Protein AF-A0A7S0S8I7-F1 (afdb_monomer_lite)

Foldseek 3Di:
DDDDDDPPPDDPVRDDDPDDDPPDDPPKDFPDKDKDADPPPAIKMWIDIPQQKIWIAGPNGHTPDIAFDSDDDVVDCVGHPDPDDDPPDPVNVVVVVVVVVVVVVVVD

Sequence (108 aa):
PGEGDGGNILGRGDVVLLGYWQAHTTGTCVNSANFFALDDVGTFFLTAAADACVHMWSGEGLHVGKFGRDRWALEDSTTWLSVEGPKGGDAYEIQLAAERERDKAAAA

Secondary structure (DSSP, 8-state):
--------S--GGG---------S-TTPPEEEEEEEEETTTEEEEEEEETTS-EEEEETT--EEEEE--S---TT-GGGTS-SSPPTTSHHHHHHHHHHHHHHHHH--

Structure (mmCIF, N/CA/C/O backbone):
data_AF-A0A7S0S8I7-F1
#
_entry.id   AF-A0A7S0S8I7-F1
#
loop_
_atom_site.group_PDB
_atom_site.id
_atom_site.type_symbol
_atom_site.label_atom_id
_atom_site.label_alt_id
_atom_site.label_comp_id
_atom_site.label_asym_id
_atom_site.label_entity_id
_atom_site.label_seq_id
_atom_site.pdbx_PDB_ins_code
_atom_site.Cartn_x
_atom_site.Cartn_y
_atom_site.Cartn_z
_atom_site.occupancy
_atom_site.B_iso_or_equiv
_atom_site.auth_seq_id
_atom_site.auth_comp_id
_atom_site.auth_asym_id
_atom_site.auth_atom_id
_atom_site.pdbx_PDB_model_num
ATOM 1 N N . PRO A 1 1 ? 26.709 -30.694 -30.682 1.00 51.50 1 PRO A N 1
ATOM 2 C CA . PRO A 1 1 ? 25.941 -31.630 -29.827 1.00 51.50 1 PRO A CA 1
ATOM 3 C C . PRO A 1 1 ? 26.404 -31.513 -28.366 1.00 51.50 1 PRO A C 1
ATOM 5 O O . PRO A 1 1 ? 27.594 -31.691 -28.131 1.00 51.50 1 PRO A O 1
ATOM 8 N N . GLY A 1 2 ? 25.465 -31.194 -27.459 1.00 46.41 2 GLY A N 1
ATOM 9 C CA . GLY A 1 2 ? 25.645 -31.008 -26.001 1.00 46.41 2 GLY A CA 1
ATOM 10 C C . GLY A 1 2 ? 26.179 -29.616 -25.637 1.00 46.41 2 GLY A C 1
ATOM 11 O O . GLY A 1 2 ? 27.120 -29.170 -26.276 1.00 46.41 2 GLY A O 1
ATOM 12 N N . GLU A 1 3 ? 25.637 -28.838 -24.702 1.00 47.34 3 GLU A N 1
ATOM 13 C CA . GLU A 1 3 ? 24.652 -29.052 -23.631 1.00 47.34 3 GLU A CA 1
ATOM 14 C C . GLU A 1 3 ? 24.078 -27.664 -23.270 1.00 47.34 3 GLU A C 1
ATOM 16 O O . GLU A 1 3 ? 24.799 -26.670 -23.337 1.00 47.34 3 GLU A O 1
ATOM 21 N N . GLY A 1 4 ? 22.773 -27.569 -22.996 1.00 59.66 4 GLY A N 1
ATOM 22 C CA . GLY A 1 4 ? 22.089 -26.294 -22.771 1.00 59.66 4 GLY A CA 1
ATOM 23 C C . GLY A 1 4 ? 22.508 -25.606 -21.473 1.00 59.66 4 GLY A C 1
ATOM 24 O O . GLY A 1 4 ? 22.683 -26.269 -20.455 1.00 59.66 4 GLY A O 1
ATOM 25 N N . ASP A 1 5 ? 22.595 -24.278 -21.507 1.00 54.81 5 ASP A N 1
ATOM 26 C CA . ASP A 1 5 ? 22.669 -23.452 -20.304 1.00 54.81 5 ASP A CA 1
ATOM 27 C C . ASP A 1 5 ? 21.516 -22.442 -20.333 1.00 54.81 5 ASP A C 1
ATOM 29 O O . ASP A 1 5 ? 21.224 -21.838 -21.368 1.00 54.81 5 ASP A O 1
ATOM 33 N N . GLY A 1 6 ? 20.777 -22.391 -19.229 1.00 55.00 6 GLY A N 1
ATOM 34 C CA . GLY A 1 6 ? 19.387 -21.952 -19.139 1.00 55.00 6 GLY A CA 1
ATOM 35 C C . GLY A 1 6 ? 19.178 -20.513 -19.586 1.00 55.00 6 GLY A C 1
ATOM 36 O O . GLY A 1 6 ? 19.453 -19.576 -18.841 1.00 55.00 6 GLY A O 1
ATOM 37 N N . GLY A 1 7 ? 18.653 -20.347 -20.803 1.00 57.06 7 GLY A N 1
ATOM 38 C CA . GLY A 1 7 ? 18.348 -19.044 -21.376 1.00 57.06 7 GLY A CA 1
ATOM 39 C C . GLY A 1 7 ? 17.485 -18.232 -20.419 1.00 57.06 7 GLY A C 1
ATOM 40 O O . GLY A 1 7 ? 16.370 -18.638 -20.095 1.00 57.06 7 GLY A O 1
ATOM 41 N N . AS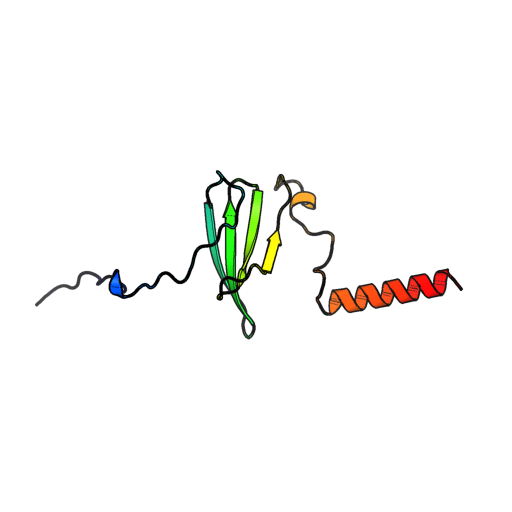N A 1 8 ? 18.003 -17.091 -19.964 1.00 59.97 8 ASN A N 1
ATOM 42 C CA . ASN A 1 8 ? 17.190 -16.093 -19.284 1.00 59.97 8 ASN A CA 1
ATOM 43 C C . ASN A 1 8 ? 15.959 -15.820 -20.155 1.00 59.97 8 ASN A C 1
ATOM 45 O O . ASN A 1 8 ? 16.086 -15.336 -21.277 1.00 59.97 8 ASN A O 1
ATOM 49 N N . ILE A 1 9 ? 14.784 -16.176 -19.632 1.00 71.31 9 ILE A N 1
ATOM 50 C CA . ILE A 1 9 ? 13.498 -16.158 -20.347 1.00 71.31 9 ILE A CA 1
ATOM 51 C C . ILE A 1 9 ? 13.078 -14.724 -20.722 1.00 71.31 9 ILE A C 1
ATOM 53 O O . ILE A 1 9 ? 12.217 -14.543 -21.575 1.00 71.31 9 ILE A O 1
ATOM 57 N N . LEU A 1 10 ? 13.707 -13.706 -20.123 1.00 76.69 10 LEU A N 1
ATOM 58 C CA . LEU A 1 10 ? 13.439 -12.290 -20.361 1.00 76.69 10 LEU A CA 1
ATOM 59 C C . LEU A 1 10 ? 14.755 -11.500 -20.467 1.00 76.69 10 LEU A C 1
ATOM 61 O O . LEU A 1 10 ? 15.643 -11.626 -19.620 1.00 76.69 10 LEU A O 1
ATOM 65 N N . GLY A 1 11 ? 14.869 -10.660 -21.492 1.00 81.50 11 GLY A N 1
ATOM 66 C CA . GLY A 1 11 ? 15.922 -9.671 -21.696 1.00 81.50 11 GLY A CA 1
ATOM 67 C C . GLY A 1 11 ? 15.449 -8.239 -21.417 1.00 81.50 11 GLY A C 1
ATOM 68 O O . GLY A 1 11 ? 14.279 -7.971 -21.159 1.00 81.50 11 GLY A O 1
ATOM 69 N N . ARG A 1 12 ? 16.370 -7.266 -21.493 1.00 76.31 12 ARG A N 1
ATOM 70 C CA . ARG A 1 12 ? 16.051 -5.838 -21.256 1.00 76.31 12 ARG A CA 1
ATOM 71 C C . ARG A 1 12 ? 14.986 -5.274 -22.200 1.00 76.31 12 ARG A C 1
ATOM 73 O O . ARG A 1 12 ? 14.314 -4.324 -21.824 1.00 76.31 12 ARG A O 1
ATOM 80 N N . GLY A 1 13 ? 14.884 -5.811 -23.416 1.00 83.62 13 GLY A N 1
ATOM 81 C CA . GLY A 1 13 ? 13.880 -5.394 -24.397 1.00 83.62 13 GLY A CA 1
ATOM 82 C C . GLY A 1 13 ? 12.482 -5.946 -24.117 1.00 83.62 13 GLY A C 1
ATOM 83 O O . GLY A 1 13 ? 11.518 -5.419 -24.659 1.00 83.62 13 GLY A O 1
ATOM 84 N N . ASP A 1 14 ? 12.373 -6.959 -23.254 1.00 86.31 14 ASP A N 1
ATOM 85 C CA . ASP A 1 14 ? 11.117 -7.654 -22.949 1.00 86.31 14 ASP A CA 1
ATOM 86 C C . ASP A 1 14 ? 10.382 -7.039 -21.748 1.00 86.31 14 ASP A C 1
ATOM 88 O O . ASP A 1 14 ? 9.329 -7.521 -21.336 1.00 86.31 14 ASP A O 1
ATOM 92 N N . VAL A 1 15 ? 10.937 -5.969 -21.170 1.00 84.25 15 VAL A N 1
ATOM 93 C CA . VAL A 1 15 ? 10.387 -5.284 -19.999 1.00 84.25 15 VAL A CA 1
ATOM 94 C C . VAL A 1 15 ? 10.117 -3.830 -20.348 1.00 84.25 15 VAL A C 1
ATOM 96 O O . VAL A 1 15 ? 11.011 -3.097 -20.770 1.00 84.25 15 VAL A O 1
ATOM 99 N N . VAL A 1 16 ? 8.883 -3.395 -20.108 1.00 84.00 16 VAL A N 1
ATOM 100 C CA . VAL A 1 16 ? 8.499 -1.986 -20.170 1.00 84.00 16 VAL A CA 1
ATOM 101 C C . VAL A 1 16 ? 8.244 -1.474 -18.760 1.00 84.00 16 VAL A C 1
ATOM 103 O O . VAL A 1 16 ? 7.549 -2.097 -17.959 1.00 84.00 16 VAL A O 1
ATOM 106 N N . LEU A 1 17 ? 8.826 -0.322 -18.444 1.00 83.06 17 LEU A N 1
ATOM 107 C CA . LEU A 1 17 ? 8.514 0.386 -17.215 1.00 83.06 17 LEU A CA 1
ATOM 108 C C . LEU A 1 17 ? 7.157 1.077 -17.377 1.00 83.06 17 LEU A C 1
ATOM 110 O O . LEU A 1 17 ? 7.034 2.016 -18.160 1.00 83.06 17 LEU A O 1
ATOM 114 N N . LEU A 1 18 ? 6.162 0.624 -16.617 1.00 81.31 18 LEU A N 1
ATOM 115 C CA . LEU A 1 18 ? 4.807 1.182 -16.656 1.00 81.31 18 LEU A CA 1
ATOM 116 C C . LEU A 1 18 ? 4.634 2.403 -15.741 1.00 81.31 18 LEU A C 1
ATOM 118 O O . LEU A 1 18 ? 3.805 3.264 -16.022 1.00 81.31 18 LEU A O 1
ATOM 122 N N . GLY A 1 19 ? 5.421 2.510 -14.667 1.00 77.94 19 GLY A N 1
ATOM 123 C CA . GLY A 1 19 ? 5.306 3.618 -13.723 1.00 77.94 19 GLY A CA 1
ATOM 124 C C . GLY A 1 19 ? 6.208 3.494 -12.500 1.00 77.94 19 GLY A C 1
ATOM 125 O O . GLY A 1 19 ? 6.981 2.546 -12.365 1.00 77.94 19 GLY A O 1
ATOM 126 N N . TYR A 1 20 ? 6.086 4.481 -11.612 1.00 82.56 20 TYR A N 1
ATOM 127 C CA . TYR A 1 20 ? 6.744 4.524 -10.310 1.00 82.56 20 TYR A CA 1
ATOM 128 C C . TYR A 1 20 ? 5.718 4.842 -9.230 1.00 82.56 20 TYR A C 1
ATOM 130 O O . TYR A 1 20 ? 4.854 5.696 -9.425 1.00 82.56 20 TYR A O 1
ATOM 138 N N . TRP A 1 21 ? 5.875 4.221 -8.064 1.00 77.88 21 TRP A N 1
ATOM 139 C CA . TRP A 1 21 ? 5.031 4.477 -6.904 1.00 77.88 21 TRP A CA 1
ATOM 140 C C . TRP A 1 21 ? 5.888 4.934 -5.732 1.00 77.88 21 TRP A C 1
ATOM 142 O O . TRP A 1 21 ? 6.751 4.198 -5.253 1.00 77.88 21 TRP A O 1
ATOM 152 N N . GLN A 1 22 ? 5.632 6.148 -5.245 1.00 78.62 22 GLN A N 1
ATOM 153 C CA . GLN A 1 22 ? 6.185 6.612 -3.977 1.00 78.62 22 GLN A CA 1
ATOM 154 C C . GLN A 1 22 ? 5.242 6.191 -2.848 1.00 78.62 22 GLN A C 1
ATOM 156 O O . GLN A 1 22 ? 4.381 6.948 -2.410 1.00 78.62 22 GLN A O 1
ATOM 161 N N . ALA A 1 23 ? 5.380 4.934 -2.437 1.00 74.31 23 ALA A N 1
ATOM 162 C CA . ALA A 1 23 ? 4.496 4.294 -1.469 1.00 74.31 23 ALA A CA 1
ATOM 163 C C . ALA A 1 23 ? 4.759 4.726 -0.017 1.00 74.31 23 ALA A C 1
ATOM 165 O O . ALA A 1 23 ? 3.822 4.878 0.758 1.00 74.31 23 ALA A O 1
ATOM 166 N N . HIS A 1 24 ? 6.028 4.925 0.336 1.00 83.94 24 HIS A N 1
ATOM 167 C CA . HIS A 1 24 ? 6.483 5.055 1.718 1.00 83.94 24 HIS A CA 1
ATOM 168 C C . HIS A 1 24 ? 7.100 6.424 1.999 1.00 83.94 24 HIS A C 1
ATOM 170 O O . HIS A 1 24 ? 7.413 7.199 1.088 1.00 83.94 24 HIS A O 1
ATOM 176 N N . THR A 1 25 ? 7.276 6.717 3.286 1.00 81.69 25 THR A N 1
ATOM 177 C CA . THR A 1 25 ? 7.815 7.994 3.765 1.00 81.69 25 THR A CA 1
ATOM 178 C C . THR A 1 25 ? 9.176 8.293 3.130 1.00 81.69 25 THR A C 1
ATOM 180 O O . THR A 1 25 ? 10.040 7.418 3.032 1.00 81.69 25 THR A O 1
ATOM 183 N N . THR A 1 26 ? 9.393 9.540 2.705 1.00 75.56 26 THR A N 1
ATOM 184 C CA . THR A 1 26 ? 10.654 9.974 2.088 1.00 75.56 26 THR A CA 1
ATOM 185 C C . THR A 1 26 ? 11.853 9.618 2.967 1.00 75.56 26 THR A C 1
ATOM 187 O O . THR A 1 26 ? 11.862 9.897 4.163 1.00 75.56 26 THR A O 1
ATOM 190 N N . GLY A 1 27 ? 12.878 9.013 2.364 1.00 75.81 27 GLY A N 1
ATOM 191 C CA . GLY A 1 27 ? 14.072 8.554 3.080 1.00 75.81 27 GLY A CA 1
ATOM 192 C C . GLY A 1 27 ? 13.953 7.147 3.670 1.00 75.81 27 GLY A C 1
ATOM 193 O O . GLY A 1 27 ? 14.926 6.655 4.236 1.00 75.81 27 GLY A O 1
ATOM 194 N N . THR A 1 28 ? 12.810 6.475 3.508 1.00 78.62 28 THR A N 1
ATOM 195 C CA . THR A 1 28 ? 12.667 5.056 3.855 1.00 78.62 28 THR A CA 1
ATOM 196 C C . THR A 1 28 ? 12.808 4.165 2.625 1.00 78.62 28 THR A C 1
ATOM 198 O O . THR A 1 28 ? 12.388 4.513 1.523 1.00 78.62 28 THR A O 1
ATOM 201 N N . CYS A 1 29 ? 13.450 3.012 2.815 1.00 83.44 29 CYS A N 1
ATOM 202 C CA . CYS A 1 29 ? 13.627 2.013 1.770 1.00 83.44 29 CYS A CA 1
ATOM 203 C C . CYS A 1 29 ? 12.503 0.976 1.852 1.00 83.44 29 CYS A C 1
ATOM 205 O O . CYS A 1 29 ? 12.218 0.463 2.940 1.00 83.44 29 CYS A O 1
ATOM 207 N N . VAL A 1 30 ? 11.904 0.649 0.705 1.00 87.31 30 VAL A N 1
ATOM 208 C CA . VAL A 1 30 ? 11.011 -0.508 0.578 1.00 87.31 30 VAL A CA 1
ATOM 209 C C . VAL A 1 30 ? 11.834 -1.765 0.827 1.00 87.31 30 VAL A C 1
ATOM 211 O O . VAL A 1 30 ? 12.832 -2.001 0.150 1.00 87.31 30 VAL A O 1
ATOM 214 N N . ASN A 1 31 ? 11.436 -2.557 1.817 1.00 90.12 31 ASN A N 1
ATOM 215 C CA . ASN A 1 31 ? 12.157 -3.760 2.228 1.00 90.12 31 ASN A CA 1
ATOM 216 C C . ASN A 1 31 ? 11.485 -5.053 1.750 1.00 90.12 31 ASN A C 1
ATOM 218 O O . ASN A 1 31 ? 12.119 -6.105 1.764 1.00 90.12 31 ASN A O 1
ATOM 222 N N . SER A 1 32 ? 10.225 -4.986 1.317 1.00 91.38 32 SER A N 1
ATOM 223 C CA . SER A 1 32 ? 9.473 -6.146 0.850 1.00 91.38 32 SER A CA 1
ATOM 224 C C . SER A 1 32 ? 8.406 -5.737 -0.159 1.00 91.38 32 SER A C 1
ATOM 226 O O . SER A 1 32 ? 7.739 -4.714 0.018 1.00 91.38 32 SER A O 1
ATOM 228 N N . ALA A 1 33 ? 8.241 -6.555 -1.199 1.00 92.56 33 ALA A N 1
ATOM 229 C CA . ALA A 1 33 ? 7.161 -6.463 -2.171 1.00 92.56 33 ALA A CA 1
ATOM 230 C C . ALA A 1 33 ? 6.625 -7.872 -2.460 1.00 92.56 33 ALA A C 1
ATOM 232 O O . ALA A 1 33 ? 7.397 -8.754 -2.833 1.00 92.56 33 ALA A O 1
ATOM 233 N N . ASN A 1 34 ? 5.324 -8.094 -2.273 1.00 94.81 34 ASN A N 1
ATOM 234 C CA . ASN A 1 34 ? 4.690 -9.398 -2.491 1.00 94.81 34 ASN A CA 1
ATOM 235 C C . ASN A 1 34 ? 3.438 -9.257 -3.349 1.00 94.81 34 ASN A C 1
ATOM 237 O O . ASN A 1 34 ? 2.564 -8.455 -3.033 1.00 94.81 34 ASN A O 1
ATOM 241 N N . PHE A 1 35 ? 3.349 -10.066 -4.400 1.00 94.50 35 PHE A N 1
ATOM 242 C CA . PHE A 1 35 ? 2.201 -10.124 -5.301 1.00 94.50 35 PHE A CA 1
ATOM 243 C C . PHE A 1 35 ? 1.301 -11.296 -4.923 1.00 94.50 35 PHE A C 1
ATOM 245 O O . PHE A 1 35 ? 1.787 -12.365 -4.556 1.00 94.50 35 PHE A O 1
ATOM 252 N N . PHE A 1 36 ? -0.007 -11.105 -5.038 1.00 94.69 36 PHE A N 1
ATOM 253 C CA . PHE A 1 36 ? -0.996 -12.160 -4.859 1.00 94.69 36 PHE A CA 1
ATOM 254 C C . PHE A 1 36 ? -2.185 -11.922 -5.789 1.00 94.69 36 PHE A C 1
ATOM 256 O O . PHE A 1 36 ? -2.460 -10.791 -6.188 1.00 94.69 36 PHE A O 1
ATOM 263 N N . ALA A 1 37 ? -2.879 -12.994 -6.151 1.00 95.38 37 ALA A N 1
ATOM 264 C CA . ALA A 1 37 ? -4.083 -12.935 -6.965 1.00 95.38 37 ALA A CA 1
ATOM 265 C C . ALA A 1 37 ? -5.276 -13.417 -6.143 1.00 95.38 37 ALA A C 1
ATOM 267 O O . ALA A 1 37 ? -5.147 -14.327 -5.323 1.00 95.38 37 ALA A O 1
ATOM 268 N N . LEU A 1 38 ? -6.420 -12.785 -6.366 1.00 91.94 38 LEU A N 1
ATOM 269 C CA . LEU A 1 38 ? -7.710 -13.225 -5.865 1.00 91.94 38 LEU A CA 1
ATOM 270 C C . LEU A 1 38 ? -8.558 -13.627 -7.069 1.00 91.94 38 LEU A C 1
ATOM 272 O O . LEU A 1 38 ? -8.723 -12.823 -7.995 1.00 91.94 38 LEU A O 1
ATOM 276 N N . ASP A 1 39 ? -9.069 -14.858 -7.047 1.00 93.44 39 ASP A N 1
ATOM 277 C CA . ASP A 1 39 ? -9.942 -15.384 -8.098 1.00 93.44 39 ASP A CA 1
ATOM 278 C C . ASP A 1 39 ? -11.115 -14.422 -8.332 1.00 93.44 39 ASP A C 1
ATOM 280 O O . ASP A 1 39 ? -11.683 -13.876 -7.386 1.00 93.44 39 ASP A O 1
ATOM 284 N N . ASP A 1 40 ? -11.422 -14.163 -9.604 1.00 92.31 40 ASP A N 1
ATOM 285 C CA . ASP A 1 40 ? -12.491 -13.267 -10.072 1.00 92.31 40 ASP A CA 1
ATOM 286 C C . ASP A 1 40 ? -12.399 -11.781 -9.649 1.00 92.31 40 ASP A C 1
ATOM 288 O O . ASP A 1 40 ? -13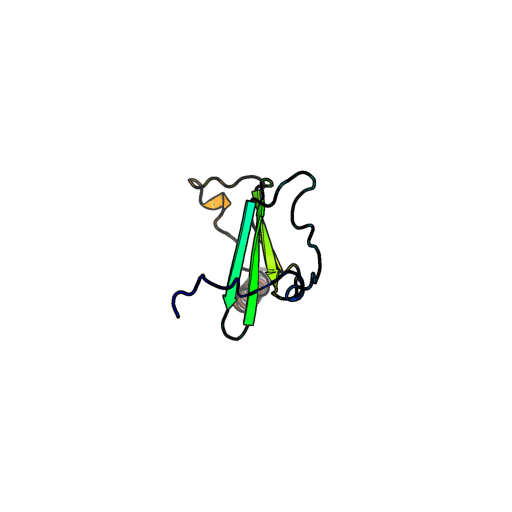.242 -10.980 -10.054 1.00 92.31 40 ASP A O 1
ATOM 292 N N . VAL A 1 41 ? -11.369 -11.371 -8.897 1.00 92.62 41 VAL A N 1
ATOM 293 C CA . VAL A 1 41 ? -11.159 -9.967 -8.481 1.00 92.62 41 VAL A CA 1
ATOM 294 C C . VAL A 1 41 ? -9.957 -9.343 -9.189 1.00 92.62 41 VAL A C 1
ATOM 296 O O . VAL A 1 41 ? -10.045 -8.217 -9.677 1.00 92.62 41 VAL A O 1
ATOM 299 N N . GLY A 1 42 ? -8.833 -10.062 -9.254 1.00 93.06 42 GLY A N 1
ATOM 300 C CA . GLY A 1 42 ? -7.619 -9.612 -9.936 1.00 93.06 42 GLY A CA 1
ATOM 301 C C . GLY A 1 42 ? -6.343 -9.731 -9.103 1.00 93.06 42 GLY A C 1
ATOM 302 O O . GLY A 1 42 ? -6.303 -10.360 -8.044 1.00 93.06 42 GLY A O 1
ATOM 303 N N . THR A 1 43 ? -5.272 -9.126 -9.617 1.00 95.19 43 THR A N 1
ATOM 304 C CA . THR A 1 43 ? -3.943 -9.132 -8.993 1.00 95.19 43 THR A CA 1
ATOM 305 C C . THR A 1 43 ? -3.777 -7.934 -8.074 1.00 95.19 43 THR A C 1
ATOM 307 O O . THR A 1 43 ? -4.196 -6.823 -8.397 1.00 95.19 43 THR A O 1
ATOM 310 N N . PHE A 1 44 ? -3.103 -8.151 -6.954 1.00 94.62 44 PHE A N 1
ATOM 311 C CA . PHE A 1 44 ? -2.733 -7.131 -5.990 1.00 94.62 44 PHE A CA 1
ATOM 312 C C . PHE A 1 44 ? -1.275 -7.300 -5.589 1.00 94.62 44 PHE A C 1
ATOM 314 O O . PHE A 1 44 ? -0.676 -8.368 -5.750 1.00 94.62 44 PHE A O 1
ATOM 321 N N . PHE A 1 45 ? -0.700 -6.243 -5.030 1.00 94.25 45 PHE A N 1
ATOM 322 C CA . PHE A 1 45 ? 0.601 -6.337 -4.394 1.00 94.25 45 PHE A CA 1
ATOM 323 C C . PHE A 1 45 ? 0.683 -5.508 -3.121 1.00 94.25 45 PHE A C 1
ATOM 325 O O . PHE A 1 45 ? 0.005 -4.492 -2.962 1.00 94.25 45 PHE A O 1
ATOM 332 N N . LEU A 1 46 ? 1.517 -5.980 -2.200 1.00 94.31 46 LEU A N 1
ATOM 333 C CA . LEU A 1 46 ? 1.830 -5.338 -0.932 1.00 94.31 46 LEU A CA 1
ATOM 334 C C . LEU A 1 46 ? 3.256 -4.815 -0.973 1.00 94.31 46 LEU A C 1
ATOM 336 O O . LEU A 1 46 ? 4.153 -5.536 -1.406 1.00 94.31 46 LEU A O 1
ATOM 340 N N . THR A 1 47 ? 3.474 -3.609 -0.461 1.00 93.31 47 THR A N 1
ATOM 341 C CA . THR A 1 47 ? 4.809 -3.063 -0.198 1.00 93.31 47 THR A CA 1
ATOM 342 C C . THR A 1 47 ? 4.965 -2.761 1.285 1.00 93.31 47 THR A C 1
ATOM 344 O O . THR A 1 47 ? 4.040 -2.238 1.905 1.00 93.31 47 THR A O 1
ATOM 347 N N . ALA A 1 48 ? 6.124 -3.080 1.858 1.00 90.44 48 ALA A N 1
ATOM 348 C CA . ALA A 1 48 ? 6.475 -2.736 3.234 1.00 90.44 48 ALA A CA 1
ATOM 349 C C . ALA A 1 48 ? 7.807 -1.981 3.278 1.00 90.44 48 ALA A C 1
ATOM 351 O O . ALA A 1 48 ? 8.686 -2.202 2.439 1.00 90.44 48 ALA A O 1
ATOM 352 N N . ALA A 1 49 ? 7.967 -1.100 4.264 1.00 88.94 49 ALA A N 1
ATOM 353 C CA . ALA A 1 49 ? 9.193 -0.330 4.454 1.00 88.94 49 ALA A CA 1
ATOM 354 C C . ALA A 1 49 ? 9.529 -0.127 5.936 1.00 88.94 49 ALA A C 1
ATOM 356 O O . ALA A 1 49 ? 8.854 -0.619 6.840 1.00 88.94 49 ALA A O 1
ATOM 357 N N . ALA A 1 50 ? 10.615 0.608 6.181 1.00 85.81 50 ALA A N 1
ATOM 358 C CA . ALA A 1 50 ? 11.070 0.973 7.521 1.00 85.81 50 ALA A CA 1
ATOM 359 C C . ALA A 1 50 ? 10.150 1.978 8.244 1.00 85.81 50 ALA A C 1
ATOM 361 O O . ALA A 1 50 ? 10.348 2.223 9.430 1.00 85.81 50 ALA A O 1
ATOM 362 N N . ASP A 1 51 ? 9.143 2.539 7.567 1.00 84.81 51 ASP A N 1
ATOM 363 C CA . ASP A 1 51 ? 8.140 3.429 8.167 1.00 84.81 51 ASP A CA 1
ATOM 364 C C . ASP A 1 51 ? 7.018 2.684 8.913 1.00 84.81 51 ASP A C 1
ATOM 366 O O . ASP A 1 51 ? 5.995 3.281 9.239 1.00 84.81 51 ASP A O 1
ATOM 370 N N . ALA A 1 52 ? 7.200 1.384 9.180 1.00 83.00 52 ALA A N 1
ATOM 371 C CA . ALA A 1 52 ? 6.236 0.508 9.855 1.00 83.00 52 ALA A CA 1
ATOM 372 C C . ALA A 1 52 ? 4.856 0.436 9.169 1.00 83.00 52 ALA A C 1
ATOM 374 O O . ALA A 1 52 ? 3.865 0.017 9.774 1.00 83.00 52 ALA A O 1
ATOM 375 N N . CYS A 1 53 ? 4.793 0.804 7.888 1.00 83.81 53 CYS A N 1
ATOM 376 C CA . CYS A 1 53 ? 3.577 0.783 7.094 1.00 83.81 53 CYS A CA 1
ATOM 377 C C . CYS A 1 53 ? 3.639 -0.319 6.034 1.00 83.81 53 CYS A C 1
ATOM 379 O O . CYS A 1 53 ? 4.691 -0.608 5.461 1.00 83.81 53 CYS A O 1
ATOM 381 N N . VAL A 1 54 ? 2.477 -0.897 5.739 1.00 90.00 54 VAL A N 1
ATOM 382 C CA . VAL A 1 54 ? 2.261 -1.778 4.591 1.00 90.00 54 VAL A CA 1
ATOM 383 C C . VAL A 1 54 ? 1.233 -1.121 3.681 1.00 90.00 54 VAL A C 1
ATOM 385 O O . VAL A 1 54 ? 0.170 -0.714 4.138 1.00 90.00 54 VAL A O 1
ATOM 388 N N . HIS A 1 55 ? 1.531 -0.995 2.396 1.00 90.88 55 HIS A N 1
ATOM 389 C CA . HIS A 1 55 ? 0.620 -0.419 1.410 1.00 90.88 55 HIS A CA 1
ATOM 390 C C . HIS A 1 55 ? 0.137 -1.511 0.464 1.00 90.88 55 HIS A C 1
ATOM 392 O O . HIS A 1 55 ? 0.935 -2.332 0.021 1.00 90.88 55 HIS A O 1
ATOM 398 N N . MET A 1 56 ? -1.158 -1.510 0.154 1.00 93.38 56 MET A N 1
ATOM 399 C CA . MET A 1 56 ? -1.763 -2.406 -0.827 1.00 93.38 56 MET A CA 1
ATOM 400 C C . MET A 1 56 ? -2.130 -1.653 -2.089 1.00 93.38 56 MET A C 1
ATOM 402 O O . MET A 1 56 ? -2.647 -0.534 -2.046 1.00 93.38 56 MET A O 1
ATOM 406 N N . TRP A 1 57 ? -1.886 -2.323 -3.204 1.00 92.75 57 TRP A N 1
ATOM 407 C CA . TRP A 1 57 ? -2.021 -1.794 -4.544 1.00 92.75 57 TRP A CA 1
ATOM 408 C C . TRP A 1 57 ? -2.759 -2.799 -5.417 1.00 92.75 57 TRP A C 1
ATOM 410 O O . TRP A 1 57 ? -2.607 -4.009 -5.235 1.00 92.75 57 TRP A O 1
ATOM 420 N N . SER A 1 58 ? -3.540 -2.309 -6.372 1.00 92.12 58 SER A N 1
ATOM 421 C CA . SER A 1 58 ? -4.074 -3.146 -7.445 1.00 92.12 58 SER A CA 1
ATOM 422 C C . SER A 1 58 ? -2.984 -3.466 -8.472 1.00 92.12 58 SER A C 1
ATOM 424 O O . SER A 1 58 ? -1.956 -2.794 -8.529 1.00 92.12 58 SER A O 1
ATOM 426 N N . GLY A 1 59 ? -3.221 -4.457 -9.331 1.00 88.44 59 GLY A N 1
ATOM 427 C CA . GLY A 1 59 ? -2.324 -4.812 -10.436 1.00 88.44 59 GLY A CA 1
ATOM 428 C C . GLY A 1 59 ? -2.124 -3.686 -11.457 1.00 88.44 59 GLY A C 1
ATOM 429 O O . GLY A 1 59 ? -1.085 -3.634 -12.104 1.00 88.44 59 GLY A O 1
ATOM 430 N N . GLU A 1 60 ? -3.064 -2.740 -11.519 1.00 87.62 60 GLU A N 1
ATOM 431 C CA . GLU A 1 60 ? -2.977 -1.512 -12.326 1.00 87.62 60 GLU A CA 1
ATOM 432 C C . GLU A 1 60 ? -2.209 -0.383 -11.610 1.00 87.62 60 GLU A C 1
ATOM 434 O O . GLU A 1 60 ? -2.075 0.727 -12.123 1.00 87.62 60 GLU A O 1
ATOM 439 N N . GLY A 1 61 ? -1.727 -0.632 -10.390 1.00 86.81 61 GLY A N 1
ATOM 440 C CA . GLY A 1 61 ? -0.972 0.332 -9.596 1.00 86.81 61 GLY A CA 1
ATOM 441 C C . GLY A 1 61 ? -1.818 1.375 -8.865 1.00 86.81 61 GLY A C 1
ATOM 442 O O . GLY A 1 61 ? -1.282 2.404 -8.454 1.00 86.81 61 GLY A O 1
ATOM 443 N N . LEU A 1 62 ? -3.123 1.148 -8.683 1.00 89.25 62 LEU A N 1
ATOM 444 C CA . LEU A 1 62 ? -3.958 2.020 -7.849 1.00 89.25 62 LEU A CA 1
ATOM 445 C C . LEU A 1 62 ? -3.712 1.722 -6.369 1.00 89.25 62 LEU A C 1
ATOM 447 O O . LEU A 1 62 ? -3.688 0.557 -5.972 1.00 89.25 62 LEU A O 1
ATOM 451 N N . HIS A 1 63 ? -3.569 2.762 -5.543 1.00 89.69 63 HIS A N 1
ATOM 452 C CA . HIS A 1 63 ? -3.450 2.598 -4.092 1.00 89.69 63 HIS A CA 1
ATOM 453 C C . HIS A 1 63 ? -4.804 2.190 -3.507 1.00 89.69 63 HIS A C 1
ATOM 455 O O . HIS A 1 63 ? -5.768 2.949 -3.575 1.00 89.69 63 HIS A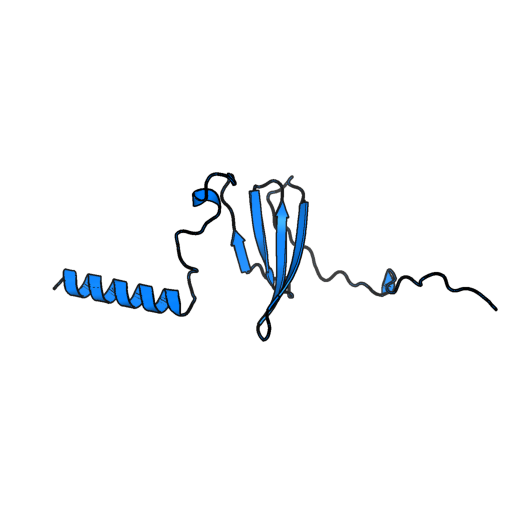 O 1
ATOM 461 N N . VAL A 1 64 ? -4.878 0.976 -2.962 1.00 91.50 64 VAL A N 1
ATOM 462 C CA . VAL A 1 64 ? -6.103 0.414 -2.371 1.00 91.50 64 VAL A CA 1
ATOM 463 C C . VAL A 1 64 ? -6.206 0.808 -0.905 1.00 91.50 64 VAL A C 1
ATOM 465 O O . VAL A 1 64 ? -7.279 1.156 -0.421 1.00 91.50 64 VAL A O 1
ATOM 468 N N . GLY A 1 65 ? -5.088 0.749 -0.180 1.00 88.44 65 GLY A N 1
ATOM 469 C CA . GLY A 1 65 ? -5.110 1.009 1.249 1.00 88.44 65 GLY A CA 1
ATOM 470 C C . GLY A 1 65 ? -3.749 0.956 1.922 1.00 88.44 65 GLY A C 1
ATOM 471 O O . GLY A 1 65 ? -2.734 0.561 1.341 1.00 88.44 65 GLY A O 1
ATOM 472 N N . LYS A 1 66 ? -3.742 1.386 3.180 1.00 87.12 66 LYS A N 1
ATOM 473 C CA . LYS A 1 66 ? -2.580 1.406 4.064 1.00 87.12 66 LYS A CA 1
ATOM 474 C C . LYS A 1 66 ? -2.917 0.635 5.337 1.00 87.12 66 LYS A C 1
ATOM 476 O O . LYS A 1 66 ? -3.965 0.859 5.935 1.00 87.12 66 LYS A O 1
ATOM 481 N N . PHE A 1 67 ? -1.999 -0.221 5.758 1.00 82.62 67 PHE A N 1
ATOM 482 C CA . PHE A 1 67 ? -2.055 -1.002 6.984 1.00 82.62 67 PHE A CA 1
ATOM 483 C C . PHE A 1 67 ? -0.868 -0.645 7.879 1.00 82.62 67 PHE A C 1
ATOM 485 O O . PHE A 1 67 ? 0.215 -0.304 7.396 1.00 82.62 67 PHE A O 1
ATOM 492 N N . GLY A 1 68 ? -1.070 -0.775 9.187 1.00 68.00 68 GLY A N 1
ATOM 493 C CA . GLY A 1 68 ? -0.041 -0.553 10.198 1.00 68.00 68 GLY A CA 1
ATOM 494 C C . GLY A 1 68 ? -0.163 0.767 10.955 1.00 68.00 68 GLY A C 1
ATOM 495 O O . GLY A 1 68 ? -0.632 1.776 10.428 1.00 68.00 68 GLY A O 1
ATOM 496 N N . ARG A 1 69 ? 0.255 0.721 12.224 1.00 64.25 69 ARG A N 1
ATOM 497 C CA . ARG A 1 69 ? 0.496 1.875 13.105 1.00 64.25 69 ARG A CA 1
ATOM 498 C C . ARG A 1 69 ? 1.978 2.262 13.054 1.00 64.25 69 ARG A C 1
ATOM 500 O O . ARG A 1 69 ? 2.792 1.488 12.563 1.00 64.25 69 ARG A O 1
ATOM 507 N N . ASP A 1 70 ? 2.336 3.385 13.679 1.00 62.81 70 ASP A N 1
ATOM 508 C CA . ASP A 1 70 ? 3.727 3.848 13.847 1.00 62.81 70 ASP A CA 1
ATOM 509 C C . ASP A 1 70 ? 4.681 2.782 14.435 1.00 62.81 70 ASP A C 1
ATOM 511 O O . ASP A 1 70 ? 5.899 2.891 14.299 1.00 62.81 70 ASP A O 1
ATOM 515 N N . ARG A 1 71 ? 4.152 1.735 15.093 1.00 63.94 71 ARG A N 1
ATOM 516 C CA . ARG A 1 71 ? 4.926 0.586 15.574 1.00 63.94 71 ARG A CA 1
ATOM 517 C C . ARG A 1 71 ? 4.068 -0.679 15.671 1.00 63.94 71 ARG A C 1
ATOM 519 O O . ARG A 1 71 ? 2.975 -0.638 16.230 1.00 63.94 71 ARG A O 1
ATOM 526 N N . TRP A 1 72 ? 4.598 -1.801 15.183 1.00 67.31 72 TRP A N 1
ATOM 527 C CA . TRP A 1 72 ? 4.016 -3.134 15.361 1.00 67.31 72 TRP A CA 1
ATOM 528 C C . TRP A 1 72 ? 4.773 -3.837 16.488 1.00 67.31 72 TRP A C 1
ATOM 530 O O . TRP A 1 72 ? 6.000 -3.936 16.439 1.00 67.31 72 TRP A O 1
ATOM 540 N N . ALA A 1 73 ? 4.057 -4.301 17.505 1.00 72.56 73 ALA A N 1
ATOM 541 C CA . ALA A 1 73 ? 4.591 -5.180 18.536 1.00 72.56 73 ALA A CA 1
ATOM 542 C C . ALA A 1 73 ? 3.966 -6.557 18.311 1.00 72.56 73 ALA A C 1
ATOM 544 O O . ALA A 1 73 ? 2.758 -6.723 18.457 1.00 72.56 73 ALA A O 1
ATOM 545 N N . LEU A 1 74 ? 4.770 -7.538 17.893 1.00 74.25 74 LEU A N 1
ATOM 546 C CA . LEU A 1 74 ? 4.255 -8.862 17.524 1.00 74.25 74 LEU A CA 1
ATOM 547 C C . LEU A 1 74 ? 3.615 -9.573 18.726 1.00 74.25 74 LEU A C 1
ATOM 549 O O . LEU A 1 74 ? 2.694 -10.368 18.554 1.00 74.25 74 LEU A O 1
ATOM 553 N N . GLU A 1 75 ? 4.057 -9.228 19.934 1.00 82.56 75 GLU A N 1
ATOM 554 C CA . GLU A 1 75 ? 3.537 -9.715 21.210 1.00 82.56 75 GLU A CA 1
ATOM 555 C C . GLU A 1 75 ? 2.210 -9.046 21.612 1.00 82.56 75 GLU A C 1
ATOM 557 O O . GLU A 1 75 ? 1.490 -9.573 22.459 1.00 82.56 75 GLU A O 1
ATOM 562 N N . ASP A 1 76 ? 1.867 -7.906 21.006 1.00 76.69 76 ASP A N 1
ATOM 563 C CA . ASP A 1 76 ? 0.636 -7.160 21.264 1.00 76.69 76 ASP A CA 1
ATOM 564 C C . ASP A 1 76 ? -0.250 -7.143 20.014 1.00 76.69 76 ASP A C 1
ATOM 566 O O . ASP A 1 76 ? -0.112 -6.308 19.111 1.00 76.69 76 ASP A O 1
ATOM 570 N N . SER A 1 77 ? -1.217 -8.063 20.001 1.00 74.69 77 SER A N 1
ATOM 571 C CA . SER A 1 77 ? -2.200 -8.187 18.922 1.00 74.69 77 SER A CA 1
ATOM 572 C C . SER A 1 77 ? -2.970 -6.903 18.631 1.00 74.69 77 SER A C 1
ATOM 574 O O . SER A 1 77 ? -3.369 -6.702 17.495 1.00 74.69 77 SER A O 1
ATOM 576 N N . THR A 1 78 ? -3.112 -5.971 19.576 1.00 73.19 78 THR A N 1
ATOM 577 C CA . THR A 1 78 ? -3.834 -4.713 19.324 1.00 73.19 78 THR A CA 1
ATOM 578 C C . THR A 1 78 ? -3.092 -3.763 18.378 1.00 73.19 78 THR A C 1
ATOM 580 O O . THR A 1 78 ? -3.663 -2.772 17.912 1.00 73.19 78 THR A O 1
ATOM 583 N N . THR A 1 79 ? -1.818 -4.045 18.083 1.00 69.81 79 THR A N 1
ATOM 584 C CA . THR A 1 79 ? -0.997 -3.252 17.160 1.00 69.81 79 THR A CA 1
ATOM 585 C C . THR A 1 79 ? -1.095 -3.708 15.703 1.00 69.81 79 THR A C 1
ATOM 587 O O . THR A 1 79 ? -0.784 -2.915 14.815 1.00 69.81 79 THR A O 1
ATOM 590 N N . TRP A 1 80 ? -1.557 -4.940 15.451 1.00 69.50 80 TRP A N 1
ATOM 591 C CA . TRP A 1 80 ? -1.640 -5.534 14.108 1.00 69.50 80 TRP A CA 1
ATOM 592 C C . TRP A 1 80 ? -2.995 -6.176 13.778 1.00 69.50 80 TRP A C 1
ATOM 594 O O . TRP A 1 80 ? -3.328 -6.331 12.604 1.00 69.50 80 TRP A O 1
ATOM 604 N N . LEU A 1 81 ? -3.798 -6.530 14.782 1.00 69.19 81 LEU A N 1
ATOM 605 C CA . LEU A 1 81 ? -5.154 -7.035 14.616 1.00 69.19 81 LEU A CA 1
ATOM 606 C C . LEU A 1 81 ? -6.115 -5.848 14.530 1.00 69.19 81 LEU A C 1
ATOM 608 O O . LEU A 1 81 ? -6.223 -5.045 15.460 1.00 69.19 81 LEU A O 1
ATOM 612 N N . SER A 1 82 ? -6.826 -5.732 13.410 1.00 64.00 82 SER A N 1
ATOM 613 C CA . SER A 1 82 ? -7.854 -4.702 13.270 1.00 64.00 82 SER A CA 1
ATOM 614 C C . SER A 1 82 ? -9.023 -5.005 14.207 1.00 64.00 82 SER A C 1
ATOM 616 O O . SER A 1 82 ? -9.655 -6.053 14.093 1.00 64.00 82 SER A O 1
ATOM 61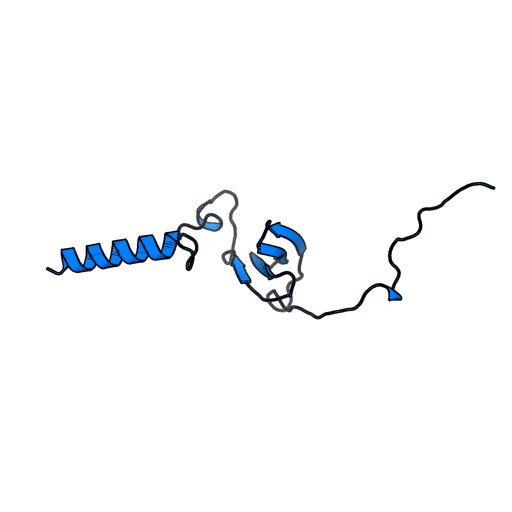8 N N . VAL A 1 83 ? -9.316 -4.084 15.127 1.00 67.38 83 VAL A N 1
ATOM 619 C CA . VAL A 1 83 ? -10.537 -4.116 15.956 1.00 67.38 83 VAL A CA 1
ATOM 620 C C . VAL A 1 83 ? -11.766 -3.624 15.194 1.00 67.38 83 VAL A C 1
ATOM 622 O O . VAL A 1 83 ? -12.889 -3.969 15.547 1.00 67.38 83 VAL A O 1
ATOM 625 N N . GLU A 1 84 ? -11.559 -2.838 14.137 1.00 63.12 84 GLU A N 1
ATOM 626 C CA . GLU A 1 84 ? -12.622 -2.395 13.241 1.00 63.12 84 GLU A CA 1
ATOM 627 C C . GLU A 1 84 ? -12.708 -3.347 12.043 1.00 63.12 84 GLU A C 1
ATOM 629 O O . GLU A 1 84 ? -11.694 -3.677 11.419 1.00 63.12 84 GLU A O 1
ATOM 634 N N . GLY A 1 85 ? -13.922 -3.790 11.714 1.00 58.00 85 GLY A N 1
ATOM 635 C CA . GLY A 1 85 ? -14.172 -4.515 10.471 1.00 58.00 85 GLY A CA 1
ATOM 636 C C . GLY A 1 85 ? -13.844 -3.650 9.243 1.00 58.00 85 GLY A C 1
ATOM 637 O O . GLY A 1 85 ? -13.834 -2.418 9.338 1.00 58.00 85 GLY A O 1
ATOM 638 N N . PRO A 1 86 ? -13.571 -4.266 8.081 1.00 57.41 86 PRO A N 1
ATOM 639 C CA . PRO A 1 86 ? -13.268 -3.529 6.859 1.00 57.41 86 PRO A CA 1
ATOM 640 C C . PRO A 1 86 ? -14.428 -2.595 6.493 1.00 57.41 86 PRO A C 1
ATOM 642 O O . PRO A 1 86 ? -15.552 -3.046 6.279 1.00 57.41 86 PRO A O 1
ATOM 645 N N . LYS A 1 87 ? -14.157 -1.287 6.419 1.00 61.44 87 LYS A N 1
ATOM 646 C CA . LYS A 1 87 ? -15.161 -0.287 6.032 1.00 61.44 87 LYS A CA 1
ATOM 647 C C . LYS A 1 87 ? -15.453 -0.409 4.536 1.00 61.44 87 LYS A C 1
ATOM 649 O O . LYS A 1 87 ? -14.523 -0.425 3.735 1.00 61.44 87 LYS A O 1
ATOM 654 N N . GLY A 1 88 ? -16.734 -0.480 4.175 1.00 58.47 88 GLY A N 1
ATOM 655 C CA . GLY A 1 88 ? -17.197 -0.508 2.780 1.00 58.47 88 GLY A CA 1
ATOM 656 C C . GLY A 1 88 ? -17.460 -1.893 2.175 1.00 58.47 88 GLY A C 1
ATOM 657 O O . GLY A 1 88 ? -17.680 -1.977 0.972 1.00 58.47 88 GLY A O 1
ATOM 658 N N . GLY A 1 89 ? -17.446 -2.968 2.971 1.00 65.31 89 GLY A N 1
ATOM 659 C CA . GLY A 1 89 ? -17.957 -4.282 2.552 1.00 65.31 89 GLY A CA 1
ATOM 660 C C . GLY A 1 89 ? -19.411 -4.515 2.980 1.00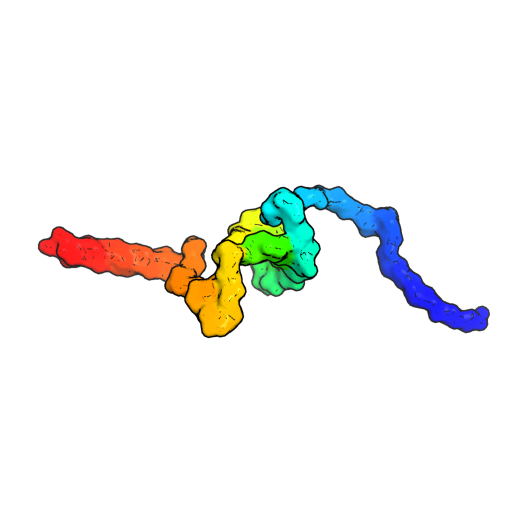 65.31 89 GLY A C 1
ATOM 661 O O . GLY A 1 89 ? -19.895 -3.856 3.899 1.00 65.31 89 GLY A O 1
ATOM 662 N N . ASP A 1 90 ? -20.088 -5.501 2.383 1.00 73.19 90 ASP A N 1
ATOM 663 C CA . ASP A 1 90 ? -21.498 -5.825 2.678 1.00 73.19 90 ASP A CA 1
ATOM 664 C C . ASP A 1 90 ? -21.766 -6.006 4.183 1.00 73.19 90 ASP A C 1
ATOM 666 O O . ASP A 1 90 ? -22.756 -5.513 4.721 1.00 73.19 90 ASP A O 1
ATOM 670 N N . ALA A 1 91 ? -20.839 -6.649 4.897 1.00 65.94 91 ALA A N 1
ATOM 671 C CA . ALA A 1 91 ? -20.930 -6.838 6.344 1.00 65.94 91 ALA A CA 1
ATOM 672 C C . ALA A 1 91 ? -20.875 -5.516 7.137 1.00 65.94 91 ALA A C 1
ATOM 674 O O . ALA A 1 91 ? -21.557 -5.382 8.153 1.00 65.94 91 ALA A O 1
ATOM 675 N N . TYR A 1 92 ? -20.099 -4.533 6.669 1.00 68.56 92 TYR A N 1
ATOM 676 C CA . TYR A 1 92 ? -19.999 -3.211 7.290 1.00 68.56 92 TYR A CA 1
ATOM 677 C C . TYR A 1 92 ? -21.281 -2.401 7.097 1.00 68.56 92 TYR A C 1
ATOM 679 O O . TYR A 1 92 ? -21.777 -1.806 8.051 1.00 68.56 92 TYR A O 1
ATOM 687 N N . GLU A 1 93 ? -21.862 -2.433 5.896 1.00 73.88 93 GLU A N 1
ATOM 688 C CA . GLU A 1 93 ? -23.132 -1.753 5.611 1.00 73.88 93 GLU A CA 1
ATOM 689 C C . GLU A 1 93 ? -24.293 -2.351 6.419 1.00 73.88 93 GLU A C 1
ATOM 691 O O . GLU A 1 93 ? -25.115 -1.617 6.972 1.00 73.88 93 GLU A O 1
ATOM 696 N N . ILE A 1 94 ? -24.323 -3.681 6.576 1.00 74.88 94 ILE A N 1
ATOM 697 C CA . ILE A 1 94 ? -25.307 -4.373 7.423 1.00 74.88 94 ILE A CA 1
ATOM 698 C C . ILE A 1 94 ? -25.156 -3.957 8.892 1.00 74.88 94 ILE A C 1
ATOM 700 O O . ILE A 1 94 ? -26.152 -3.662 9.558 1.00 74.88 94 ILE A O 1
ATOM 704 N N . GLN A 1 95 ? -23.926 -3.906 9.409 1.00 75.62 95 GLN A N 1
ATOM 705 C CA . GLN A 1 95 ? -23.676 -3.500 10.791 1.00 75.62 95 GLN A CA 1
ATOM 706 C C . GLN A 1 95 ? -24.059 -2.033 11.031 1.00 75.62 95 GLN A C 1
ATOM 708 O O . GLN A 1 95 ? -24.734 -1.728 12.016 1.00 75.62 95 GLN A O 1
ATOM 713 N N . LEU A 1 96 ? -23.702 -1.139 10.108 1.00 78.94 96 LEU A N 1
ATOM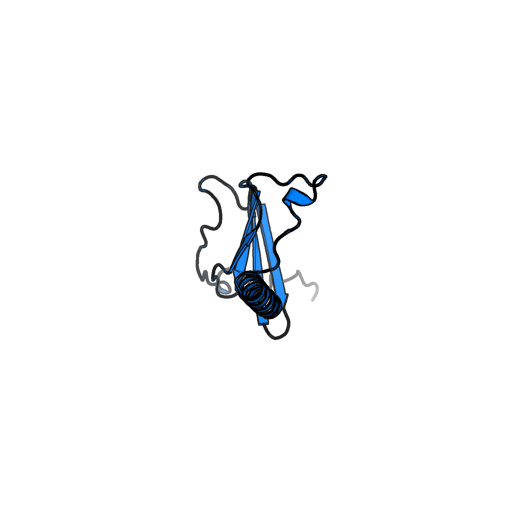 714 C CA . LEU A 1 96 ? -24.028 0.282 10.185 1.00 78.94 96 LEU A CA 1
ATOM 715 C C . LEU A 1 96 ? -25.543 0.522 10.131 1.00 78.94 96 LEU A C 1
ATOM 717 O O . LEU A 1 96 ? -26.070 1.368 10.856 1.00 78.94 96 LEU A O 1
ATOM 721 N N . ALA A 1 97 ? -26.267 -0.237 9.304 1.00 79.94 97 ALA A N 1
ATOM 722 C CA . ALA A 1 97 ? -27.726 -0.200 9.270 1.00 79.94 97 ALA A CA 1
ATOM 723 C C . ALA A 1 97 ? -28.336 -0.664 10.606 1.00 79.94 97 ALA A C 1
ATOM 725 O O . ALA A 1 97 ? -29.236 -0.007 11.127 1.00 79.94 97 ALA A O 1
ATOM 726 N N . ALA A 1 98 ? -27.814 -1.741 11.200 1.00 81.25 98 ALA A N 1
ATOM 727 C CA . ALA A 1 98 ? -28.281 -2.245 12.492 1.00 81.25 98 ALA A CA 1
ATOM 728 C C . ALA A 1 98 ? -28.002 -1.275 13.657 1.00 81.25 98 ALA A C 1
ATOM 730 O O . ALA A 1 98 ? -28.810 -1.157 14.579 1.00 81.25 98 ALA A O 1
ATOM 731 N N . GLU A 1 99 ? -26.872 -0.568 13.632 1.00 83.38 99 GLU A N 1
ATOM 732 C CA . GLU A 1 99 ? -26.547 0.483 14.603 1.00 83.38 99 GLU A CA 1
ATOM 733 C C . GLU A 1 99 ? -27.483 1.689 14.463 1.00 83.38 99 GLU A C 1
ATOM 735 O O . GLU A 1 99 ? -28.078 2.106 15.454 1.00 83.38 99 GLU A O 1
ATOM 740 N N . ARG A 1 100 ? -27.744 2.156 13.233 1.00 87.31 100 ARG A N 1
ATOM 741 C CA . ARG A 1 100 ? -28.709 3.242 12.973 1.00 87.31 100 ARG A CA 1
ATOM 742 C C . ARG A 1 100 ? -30.119 2.924 13.470 1.00 87.31 100 ARG A C 1
ATOM 744 O O . ARG A 1 100 ? -30.800 3.813 13.975 1.00 87.31 100 ARG A O 1
ATOM 751 N N . GLU A 1 101 ? -30.573 1.682 13.323 1.00 83.75 101 GLU A N 1
ATOM 752 C CA . GLU A 1 101 ? -31.895 1.275 13.814 1.00 83.75 101 GLU A CA 1
ATOM 753 C C . GLU A 1 101 ? -31.947 1.180 15.347 1.00 83.75 101 GLU A C 1
ATOM 755 O O . GLU A 1 101 ? -32.950 1.570 15.946 1.00 83.75 101 GLU A O 1
ATOM 760 N N . ARG A 1 102 ? -30.861 0.753 16.008 1.00 82.31 102 ARG A N 1
ATOM 761 C CA . ARG A 1 102 ? -30.766 0.801 17.480 1.00 82.31 102 ARG A CA 1
ATOM 762 C C . ARG A 1 102 ? -30.799 2.226 18.014 1.00 82.31 102 ARG A C 1
ATOM 764 O O . ARG A 1 102 ? -31.514 2.480 18.979 1.00 82.31 102 ARG A O 1
ATOM 771 N N . ASP A 1 103 ? -30.087 3.146 17.375 1.00 82.00 103 ASP A N 1
ATOM 772 C CA . ASP A 1 103 ? -30.055 4.547 17.799 1.00 82.00 103 ASP A CA 1
ATOM 773 C C . ASP A 1 103 ? -31.423 5.221 17.625 1.00 82.00 103 ASP A C 1
ATOM 775 O O . ASP A 1 103 ? -31.864 5.963 18.502 1.00 82.00 103 ASP A O 1
ATOM 779 N N . LYS A 1 104 ? -32.151 4.906 16.542 1.00 80.25 104 LYS A N 1
ATOM 780 C CA . LYS A 1 104 ? -33.548 5.343 16.374 1.00 80.25 104 LYS A CA 1
ATOM 781 C C . LYS A 1 104 ? -34.466 4.786 17.460 1.00 80.25 104 LYS A C 1
ATOM 783 O O . LYS A 1 104 ? -35.305 5.525 17.961 1.00 80.25 104 LYS A O 1
ATOM 788 N N . ALA A 1 105 ? -34.319 3.509 17.816 1.00 75.69 105 ALA A N 1
ATOM 789 C CA . ALA A 1 105 ? -35.132 2.875 18.853 1.00 75.69 105 ALA A CA 1
ATOM 790 C C . ALA A 1 105 ? -34.824 3.408 20.263 1.00 75.69 105 ALA A C 1
ATOM 792 O O . ALA A 1 105 ? -35.715 3.445 21.100 1.00 75.69 105 ALA A O 1
ATOM 793 N N . ALA A 1 106 ? -33.584 3.829 20.526 1.00 74.56 106 ALA A N 1
ATOM 794 C CA . ALA A 1 106 ? -33.188 4.438 21.796 1.00 74.56 106 ALA A CA 1
ATOM 795 C C . ALA A 1 106 ? -33.598 5.919 21.919 1.00 74.56 106 ALA A C 1
ATOM 797 O O . ALA A 1 106 ? -33.641 6.452 23.027 1.00 74.56 106 ALA A O 1
ATOM 798 N N . ALA A 1 107 ? -33.873 6.587 20.794 1.00 70.81 107 ALA A N 1
ATOM 799 C CA . ALA A 1 107 ? -34.308 7.982 20.734 1.00 70.81 107 ALA A CA 1
ATOM 800 C C . ALA A 1 107 ? -35.842 8.163 20.687 1.00 70.81 107 ALA A C 1
ATOM 802 O O . ALA A 1 107 ? -36.308 9.305 20.644 1.00 70.81 107 ALA A O 1
ATOM 803 N N . ALA A 1 108 ? -36.605 7.065 20.669 1.00 59.31 108 ALA A N 1
ATOM 804 C CA . ALA A 1 108 ? -38.071 7.026 20.669 1.00 59.31 108 ALA A CA 1
ATOM 805 C C . ALA A 1 108 ? -38.619 6.670 22.059 1.00 59.31 108 ALA A C 1
ATOM 807 O O . ALA A 1 108 ? -39.685 7.224 22.415 1.00 59.31 108 ALA A O 1
#

pLDDT: mean 78.6, std 12.14, range [46.41, 95.38]

Radius of gyration: 21.67 Å; chains: 1; bounding box: 64×42×52 Å

Organism: NCBI:txid81844